Protein AF-A0A212D6C3-F1 (afdb_monomer_lite)

Foldseek 3Di:
DDPDDPVNQVVVCVVVVHDDDDADPPVRRCPVVVVVVVVCVVVVHDDDPVNNPPD

pLDDT: mean 89.05, std 12.58, range [47.5, 98.06]

Secondary structure (DSSP, 8-state):
--SS-HHHHHHHHHHHTPPP---BTTTTBTHHHHHHHHHHHHHT----HHHHH--

Radius of gyration: 12.59 Å; chains: 1; bounding box: 25×24×30 Å

InterPro domains:
  IPR027417 P-loop containing nucleoside triphosphate hydrolase [G3DSA:3.40.50.300] (1-49)
  IPR027417 P-loop containing nucleoside triphosphate hydrolase [SSF52540] (3-48)

Organism: Cervus elaphus hippelaphus (NCBI:txid46360)

Sequence (55 aa):
MRTVKPEKHLKFCQENGFSSHFVSAKTGDSVFLCFQKVAAEILGIKLNKAEIEQS

Structure (mmCIF, N/CA/C/O backbone):
data_AF-A0A212D6C3-F1
#
_entry.id   AF-A0A212D6C3-F1
#
loop_
_atom_site.group_PDB
_atom_site.id
_atom_site.type_symbol
_atom_site.label_atom_id
_atom_site.label_alt_id
_atom_site.label_comp_id
_atom_site.label_asym_id
_atom_site.label_entity_id
_atom_site.label_seq_id
_atom_site.pdbx_PDB_ins_code
_atom_site.Cartn_x
_atom_site.Cartn_y
_atom_site.Cartn_z
_atom_site.occupancy
_atom_site.B_iso_or_equiv
_atom_site.auth_seq_id
_atom_site.auth_comp_id
_atom_site.auth_asym_id
_atom_site.auth_atom_id
_atom_site.pdbx_PDB_model_num
ATOM 1 N N . MET A 1 1 ? 15.877 0.734 -13.261 1.00 63.84 1 MET A N 1
ATOM 2 C CA . MET A 1 1 ? 15.214 2.044 -13.067 1.00 63.84 1 MET A CA 1
ATOM 3 C C . MET A 1 1 ? 13.709 1.811 -13.109 1.00 63.84 1 MET A C 1
ATOM 5 O O . MET A 1 1 ? 13.271 1.086 -13.992 1.00 63.84 1 MET A O 1
ATOM 9 N N . ARG A 1 2 ? 12.933 2.318 -12.139 1.00 83.50 2 ARG A N 1
ATOM 10 C CA . ARG A 1 2 ? 11.462 2.192 -12.164 1.00 83.50 2 ARG A CA 1
ATOM 11 C C . ARG A 1 2 ? 10.893 3.173 -13.190 1.00 83.50 2 ARG A C 1
ATOM 13 O O . ARG A 1 2 ? 11.348 4.311 -13.244 1.00 83.50 2 ARG A O 1
ATOM 20 N N . THR A 1 3 ? 9.898 2.747 -13.965 1.00 93.56 3 THR A N 1
ATOM 21 C CA . THR A 1 3 ? 9.218 3.610 -14.948 1.00 93.56 3 THR A CA 1
ATOM 22 C C . THR A 1 3 ? 8.450 4.748 -14.273 1.00 93.56 3 THR A C 1
ATOM 24 O O . THR A 1 3 ? 8.385 5.858 -14.792 1.00 93.56 3 THR A O 1
ATOM 27 N N . VAL A 1 4 ? 7.887 4.488 -13.090 1.00 94.75 4 VAL A N 1
ATOM 28 C CA . VAL A 1 4 ? 7.163 5.479 -12.289 1.00 94.75 4 VAL A CA 1
ATOM 29 C C . VAL A 1 4 ? 8.074 6.003 -11.182 1.00 94.75 4 VAL A C 1
ATOM 31 O O . VAL A 1 4 ? 8.666 5.226 -10.431 1.00 94.75 4 VAL A O 1
ATOM 34 N N . LYS A 1 5 ? 8.172 7.331 -11.081 1.00 96.12 5 LYS A N 1
ATOM 35 C CA . LYS A 1 5 ? 8.896 8.011 -10.004 1.00 96.12 5 LYS A CA 1
ATOM 36 C C . LYS A 1 5 ? 8.194 7.796 -8.650 1.00 96.12 5 LYS A C 1
ATOM 38 O O . LYS A 1 5 ? 6.963 7.899 -8.614 1.00 96.12 5 LYS A O 1
ATOM 43 N N . PRO A 1 6 ? 8.928 7.547 -7.549 1.00 94.69 6 PRO A N 1
ATOM 44 C CA . PRO A 1 6 ? 8.333 7.325 -6.228 1.00 94.69 6 PRO A CA 1
ATOM 45 C C . PRO A 1 6 ? 7.406 8.456 -5.774 1.00 94.69 6 PRO A C 1
ATOM 47 O O . PRO A 1 6 ? 6.356 8.194 -5.195 1.00 94.69 6 PRO A O 1
ATOM 50 N N . GLU A 1 7 ? 7.737 9.703 -6.101 1.00 96.38 7 GLU A N 1
ATOM 51 C CA . GLU A 1 7 ? 6.955 10.874 -5.694 1.00 96.38 7 GLU A CA 1
ATOM 52 C C . GLU A 1 7 ? 5.574 10.878 -6.363 1.00 96.38 7 GLU A C 1
ATOM 54 O O . GLU A 1 7 ? 4.567 11.180 -5.725 1.00 96.38 7 GLU A O 1
ATOM 59 N N . LYS A 1 8 ? 5.508 10.481 -7.643 1.00 97.25 8 LYS A N 1
ATOM 60 C CA .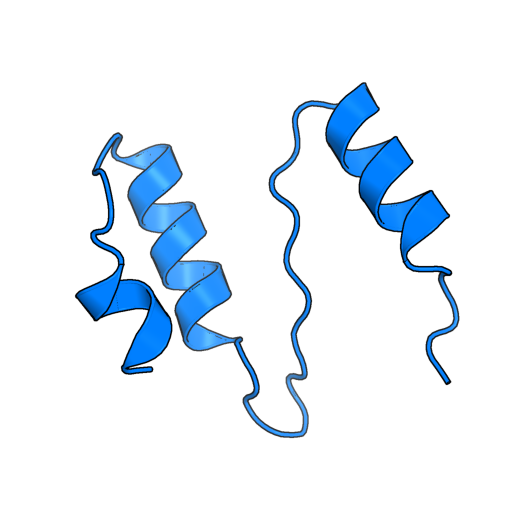 LYS A 1 8 ? 4.242 10.367 -8.383 1.00 97.25 8 LYS A CA 1
ATOM 61 C C . LYS A 1 8 ? 3.368 9.245 -7.817 1.00 97.25 8 LYS A C 1
ATOM 63 O O . LYS A 1 8 ? 2.162 9.427 -7.696 1.00 97.25 8 LYS A O 1
ATOM 68 N N . HIS A 1 9 ? 3.978 8.112 -7.464 1.00 97.19 9 HIS A N 1
ATOM 69 C CA . HIS A 1 9 ? 3.296 6.991 -6.808 1.00 97.19 9 HIS A CA 1
ATOM 70 C C . HIS A 1 9 ? 2.689 7.410 -5.463 1.00 97.19 9 HIS A C 1
ATOM 72 O O . HIS A 1 9 ? 1.498 7.207 -5.237 1.00 97.19 9 HIS A O 1
ATOM 78 N N . LEU A 1 10 ? 3.487 8.050 -4.600 1.00 96.56 10 LEU A N 1
ATOM 79 C CA . LEU A 1 10 ? 3.038 8.490 -3.277 1.00 96.56 10 LEU A CA 1
ATOM 80 C C . LEU A 1 10 ? 1.915 9.523 -3.369 1.00 96.56 10 LEU A C 1
ATOM 82 O O . LEU A 1 10 ? 0.916 9.386 -2.667 1.00 96.56 10 LEU A O 1
ATOM 86 N N . LYS A 1 11 ? 2.047 10.510 -4.263 1.00 97.88 11 LYS A N 1
ATOM 87 C CA . LYS A 1 11 ? 1.009 11.521 -4.488 1.00 97.88 11 LYS A CA 1
ATOM 88 C C . LYS A 1 11 ? -0.321 10.879 -4.892 1.00 97.88 11 LYS A C 1
ATOM 90 O O . LYS A 1 11 ? -1.344 11.173 -4.288 1.00 97.88 11 LYS A O 1
ATOM 95 N N . PHE A 1 12 ? -0.290 9.952 -5.850 1.00 98.00 12 PHE A N 1
ATOM 96 C CA . PHE A 1 12 ? -1.495 9.255 -6.300 1.00 98.00 12 PHE A CA 1
ATOM 97 C C . PHE A 1 12 ? -2.149 8.432 -5.181 1.00 98.00 12 PHE A C 1
ATOM 99 O O . PHE A 1 12 ? -3.371 8.432 -5.053 1.00 98.00 12 PHE A O 1
ATOM 106 N N . CYS A 1 13 ? -1.348 7.770 -4.338 1.00 97.56 13 CYS A N 1
ATOM 107 C CA . CYS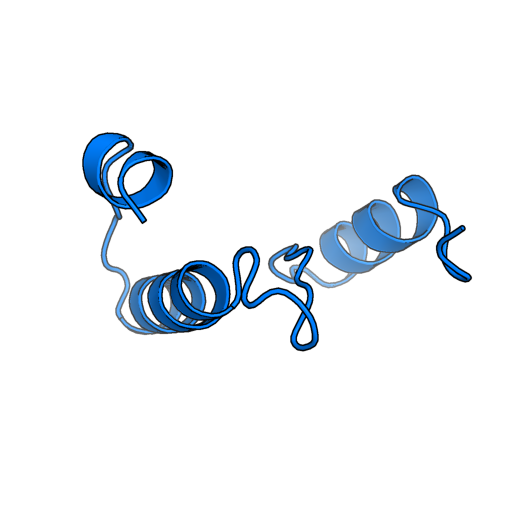 A 1 13 ? -1.875 7.031 -3.192 1.00 97.56 13 CYS A CA 1
ATOM 108 C C . CYS A 1 13 ? -2.548 7.964 -2.176 1.00 97.56 13 CYS A C 1
ATOM 110 O O . CYS A 1 13 ? -3.654 7.679 -1.730 1.00 97.56 13 CYS A O 1
ATOM 112 N N . GLN A 1 14 ? -1.921 9.097 -1.850 1.00 96.81 14 GLN A N 1
ATOM 113 C CA . GLN A 1 14 ? -2.471 10.080 -0.910 1.00 96.81 14 GLN A CA 1
ATOM 114 C C . GLN A 1 14 ? -3.784 10.692 -1.407 1.00 96.81 14 GLN A C 1
ATOM 116 O O . GLN A 1 14 ? -4.734 10.796 -0.638 1.00 96.81 14 GLN A O 1
ATOM 121 N N . GLU A 1 15 ? -3.854 11.054 -2.690 1.00 98.06 15 GLU A N 1
ATOM 122 C CA . GLU A 1 15 ? -5.044 11.665 -3.298 1.00 98.06 15 GLU A CA 1
ATOM 123 C C . GLU A 1 15 ? -6.263 10.731 -3.303 1.00 98.06 15 GLU A C 1
ATOM 125 O O . GLU A 1 15 ? -7.394 11.208 -3.273 1.00 98.06 15 GLU A O 1
ATOM 130 N N . ASN A 1 16 ? -6.044 9.413 -3.312 1.00 97.81 16 ASN A N 1
ATOM 131 C CA . ASN A 1 16 ? -7.111 8.410 -3.396 1.00 97.81 16 ASN A CA 1
ATOM 132 C C . ASN A 1 16 ? -7.279 7.580 -2.112 1.00 97.81 16 ASN A C 1
ATOM 134 O O . ASN A 1 16 ? -8.093 6.660 -2.080 1.00 97.81 16 ASN A O 1
ATOM 138 N N . GLY A 1 17 ? -6.509 7.871 -1.059 1.00 94.44 17 GLY A N 1
ATOM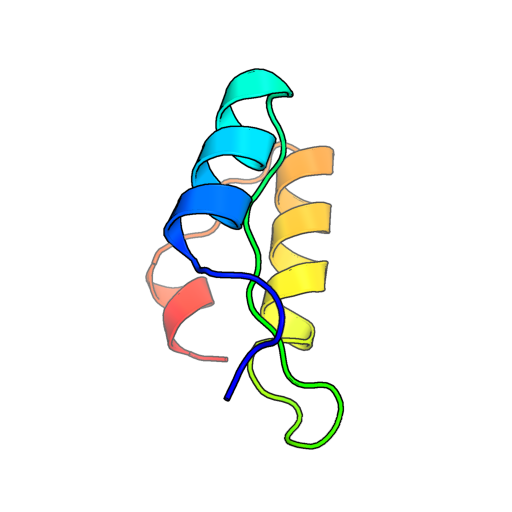 139 C CA . GLY A 1 17 ? -6.538 7.102 0.187 1.00 94.44 17 GLY A CA 1
ATOM 140 C C . GLY A 1 17 ? -6.046 5.656 0.046 1.00 94.44 17 GLY A C 1
ATOM 141 O O . GLY A 1 17 ? -6.492 4.787 0.791 1.00 94.44 17 GLY A O 1
ATOM 142 N N . PHE A 1 18 ? -5.150 5.376 -0.905 1.00 95.88 18 PHE A N 1
ATOM 143 C CA . PHE A 1 18 ? -4.580 4.040 -1.092 1.00 95.88 18 PHE A CA 1
ATOM 144 C C . PHE A 1 18 ? -3.366 3.792 -0.197 1.00 95.88 18 PHE A C 1
ATOM 146 O O . PHE A 1 18 ? -2.573 4.693 0.093 1.00 95.88 18 PHE A O 1
ATOM 153 N N . SER A 1 19 ? -3.173 2.527 0.174 1.00 92.81 19 SER A N 1
ATOM 154 C CA . SER A 1 19 ? -1.936 2.054 0.781 1.00 92.81 19 SER A CA 1
ATOM 155 C C . SER A 1 19 ? -0.820 1.957 -0.269 1.00 92.81 19 SER A C 1
ATOM 157 O O . SER A 1 19 ? -1.024 1.597 -1.428 1.00 92.81 19 SER A O 1
ATOM 159 N N . SER A 1 20 ? 0.397 2.332 0.129 1.00 95.44 20 SER A N 1
ATOM 160 C CA . SER A 1 20 ? 1.568 2.347 -0.751 1.00 95.44 20 SER A CA 1
ATOM 161 C C . SER A 1 20 ? 2.449 1.131 -0.487 1.00 95.44 20 SER A C 1
ATOM 163 O O . SER A 1 20 ? 2.988 0.988 0.611 1.00 95.44 20 SER A O 1
ATOM 165 N N . HIS A 1 21 ? 2.680 0.325 -1.524 1.00 94.56 21 HIS A N 1
ATOM 166 C CA . HIS A 1 21 ? 3.540 -0.856 -1.474 1.00 94.56 21 HIS A CA 1
ATOM 167 C C . HIS A 1 21 ? 4.530 -0.855 -2.643 1.00 94.56 21 HIS A C 1
ATOM 169 O O . HIS A 1 21 ? 4.150 -0.631 -3.792 1.00 94.56 21 HIS A O 1
ATOM 175 N N . PHE A 1 22 ? 5.802 -1.130 -2.356 1.00 94.12 22 PHE A N 1
ATOM 176 C CA . PHE A 1 22 ? 6.822 -1.391 -3.370 1.00 94.12 22 PHE A CA 1
ATOM 177 C C . PHE A 1 22 ? 7.240 -2.849 -3.248 1.00 94.12 22 PHE A C 1
ATOM 179 O O . PHE A 1 22 ? 7.652 -3.270 -2.176 1.00 94.12 22 PHE A O 1
ATOM 186 N N . VAL A 1 23 ? 7.125 -3.607 -4.336 1.00 94.88 23 VAL A N 1
ATOM 187 C CA . VAL A 1 23 ? 7.384 -5.052 -4.343 1.00 94.88 23 VAL A CA 1
ATOM 188 C C . VAL A 1 23 ? 8.197 -5.457 -5.566 1.00 94.88 23 VAL A C 1
ATOM 190 O O . VAL A 1 23 ? 8.223 -4.745 -6.577 1.00 94.88 23 VAL A O 1
ATOM 193 N N . SER A 1 24 ? 8.832 -6.624 -5.500 1.00 93.31 24 SER A N 1
ATOM 194 C CA . SER A 1 24 ? 9.464 -7.265 -6.654 1.00 93.31 24 SER A CA 1
ATOM 195 C C . SER A 1 24 ? 9.125 -8.749 -6.680 1.00 93.31 24 SER A C 1
ATOM 197 O O . SER A 1 24 ? 9.739 -9.558 -5.993 1.00 93.31 24 SER A O 1
ATOM 199 N N . ALA A 1 25 ? 8.190 -9.131 -7.553 1.00 94.19 25 ALA A N 1
ATOM 200 C CA . ALA A 1 25 ? 7.841 -10.537 -7.772 1.00 94.19 25 ALA A CA 1
ATOM 201 C C . ALA A 1 25 ? 9.034 -11.375 -8.272 1.00 94.19 25 ALA A C 1
ATOM 203 O O . ALA A 1 25 ? 9.096 -12.571 -8.019 1.00 94.19 25 ALA A O 1
ATOM 204 N N . LYS A 1 26 ? 10.009 -10.745 -8.944 1.00 95.38 26 LYS A N 1
ATOM 205 C CA . LYS A 1 26 ? 11.221 -11.420 -9.428 1.00 95.38 26 LYS A CA 1
ATOM 206 C C . LYS A 1 26 ? 12.137 -11.865 -8.286 1.00 95.38 26 LYS A C 1
ATOM 208 O O . LYS A 1 26 ? 12.760 -12.9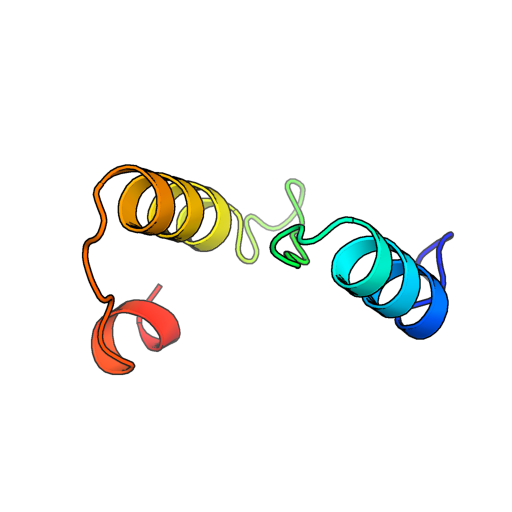14 -8.393 1.00 95.38 26 LYS A O 1
ATOM 213 N N . THR A 1 27 ? 12.273 -11.040 -7.248 1.00 93.50 27 THR A N 1
ATOM 214 C CA . THR A 1 27 ? 13.185 -11.299 -6.119 1.00 93.50 27 THR A CA 1
ATOM 215 C C . THR A 1 27 ? 12.456 -11.780 -4.869 1.00 93.50 27 THR A C 1
ATOM 217 O O . THR A 1 27 ? 13.112 -12.142 -3.904 1.00 93.50 27 THR A O 1
ATOM 220 N N . GLY A 1 28 ? 11.120 -11.762 -4.870 1.00 91.25 28 GLY A N 1
ATOM 221 C CA . GLY A 1 28 ? 10.289 -12.024 -3.694 1.00 91.25 28 GLY A CA 1
ATOM 222 C C . GLY A 1 28 ? 10.201 -10.850 -2.713 1.00 91.25 28 GLY A C 1
ATOM 223 O O . GLY A 1 28 ? 9.456 -10.931 -1.742 1.00 91.25 28 GLY A O 1
ATOM 224 N N . ASP A 1 29 ? 10.909 -9.748 -2.978 1.00 92.69 29 ASP A N 1
ATOM 225 C CA . ASP A 1 29 ? 11.013 -8.613 -2.061 1.00 92.69 29 ASP A CA 1
ATOM 226 C C . ASP A 1 29 ? 9.636 -7.999 -1.775 1.00 92.69 29 ASP A C 1
ATOM 228 O O . ASP A 1 29 ? 8.914 -7.587 -2.696 1.00 92.69 29 ASP A O 1
ATOM 232 N N . SER A 1 30 ? 9.294 -7.961 -0.484 1.00 91.25 30 SER A N 1
ATOM 233 C CA . SER A 1 30 ? 8.099 -7.336 0.084 1.00 91.25 30 SER A CA 1
ATOM 234 C C . SER A 1 30 ? 6.759 -7.882 -0.435 1.00 91.25 30 SER A C 1
ATOM 236 O O . SER A 1 30 ? 5.707 -7.312 -0.141 1.00 91.25 30 SER A O 1
ATOM 238 N N . VAL A 1 31 ? 6.755 -8.996 -1.181 1.00 94.25 31 VAL A N 1
ATOM 239 C CA . VAL A 1 31 ? 5.526 -9.585 -1.742 1.00 94.25 31 VAL A CA 1
ATOM 240 C C . VAL A 1 31 ? 4.628 -10.101 -0.619 1.00 94.25 31 VAL A C 1
ATOM 242 O O . VAL A 1 31 ? 3.457 -9.737 -0.563 1.00 94.25 31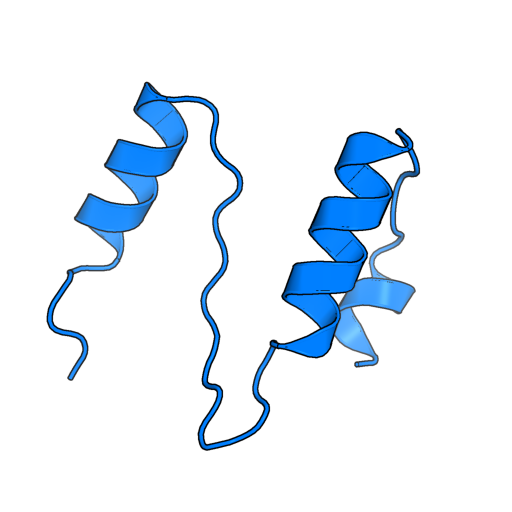 VAL A O 1
ATOM 245 N N . PHE A 1 32 ? 5.178 -10.888 0.310 1.00 93.75 32 PHE A N 1
ATOM 246 C CA . PHE A 1 32 ? 4.425 -11.411 1.454 1.00 93.75 32 PHE A CA 1
ATOM 247 C C . PHE A 1 32 ? 3.894 -10.282 2.350 1.00 93.75 32 PHE A C 1
ATOM 249 O O . PHE A 1 32 ? 2.693 -10.219 2.615 1.00 93.75 32 PHE A O 1
ATOM 256 N N . LEU A 1 33 ? 4.764 -9.337 2.722 1.00 91.81 33 LEU A N 1
ATOM 257 C CA . LEU A 1 33 ? 4.411 -8.163 3.528 1.00 91.81 33 LEU A CA 1
ATOM 258 C C . LEU A 1 33 ? 3.305 -7.315 2.886 1.00 91.81 33 LEU A C 1
ATOM 260 O O . LEU A 1 33 ? 2.438 -6.796 3.588 1.00 91.81 33 LEU A O 1
ATOM 264 N N . CYS A 1 34 ? 3.296 -7.188 1.554 1.00 94.31 34 CYS A N 1
ATOM 265 C CA . CYS A 1 34 ? 2.232 -6.496 0.831 1.00 94.31 34 CYS A CA 1
ATOM 266 C C . CYS A 1 34 ? 0.866 -7.140 1.093 1.00 94.31 34 CYS A C 1
ATOM 268 O O . CYS A 1 34 ? -0.061 -6.450 1.512 1.00 94.31 34 CYS A O 1
ATOM 270 N N . PHE A 1 35 ? 0.743 -8.456 0.901 1.00 95.25 35 PHE A N 1
ATOM 271 C CA . PHE A 1 35 ? -0.524 -9.158 1.125 1.00 95.25 35 PHE A CA 1
ATOM 272 C C . PHE A 1 35 ? -0.920 -9.197 2.603 1.00 95.25 35 PHE A C 1
ATOM 274 O O . PHE A 1 35 ? -2.086 -8.973 2.924 1.00 95.25 35 PHE A O 1
ATOM 281 N N . GLN A 1 36 ? 0.039 -9.426 3.503 1.00 93.94 36 GLN A N 1
ATOM 282 C CA . GLN A 1 36 ? -0.210 -9.443 4.945 1.00 93.94 36 GLN A CA 1
ATOM 283 C C . GLN A 1 36 ? -0.755 -8.097 5.433 1.00 93.94 36 GLN A C 1
ATOM 285 O O . GLN A 1 36 ? -1.751 -8.059 6.157 1.00 93.94 36 GLN A O 1
ATOM 290 N N . LYS A 1 37 ? -0.142 -6.986 5.008 1.00 92.38 37 LYS A N 1
ATOM 291 C CA . LYS A 1 37 ? -0.580 -5.644 5.398 1.00 92.38 37 LYS A CA 1
ATOM 292 C C . LYS A 1 37 ? -1.963 -5.306 4.847 1.00 92.38 37 LYS A C 1
ATOM 294 O O . LYS A 1 37 ? -2.782 -4.791 5.599 1.00 92.38 37 LYS A O 1
ATOM 299 N N . VAL A 1 38 ? -2.255 -5.661 3.595 1.00 94.94 38 VAL A N 1
ATOM 300 C CA . VAL A 1 38 ? -3.599 -5.481 3.018 1.00 94.94 38 VAL A CA 1
ATOM 301 C C . VAL A 1 38 ? -4.645 -6.280 3.803 1.00 94.94 38 VAL A C 1
ATOM 303 O O . VAL A 1 38 ? -5.698 -5.744 4.143 1.00 94.94 38 VAL A O 1
ATOM 306 N N . ALA A 1 39 ? -4.356 -7.537 4.152 1.00 95.81 39 ALA A N 1
ATOM 307 C CA . ALA A 1 39 ? -5.263 -8.347 4.964 1.00 95.81 39 ALA A CA 1
ATOM 308 C C . ALA A 1 39 ? -5.486 -7.737 6.360 1.00 95.81 39 ALA A C 1
ATOM 310 O O . ALA A 1 39 ? -6.622 -7.668 6.827 1.00 95.81 39 ALA A O 1
ATOM 311 N N . ALA A 1 40 ? -4.425 -7.251 7.008 1.00 94.06 40 ALA A N 1
ATOM 312 C CA . ALA A 1 40 ? -4.517 -6.610 8.316 1.00 94.06 40 ALA A CA 1
ATOM 313 C C . ALA A 1 40 ? -5.330 -5.304 8.272 1.00 94.06 40 ALA A C 1
ATOM 315 O O . ALA A 1 40 ? -6.156 -5.074 9.154 1.00 94.06 40 ALA A O 1
ATOM 316 N N . GLU A 1 41 ? -5.153 -4.489 7.227 1.00 92.69 41 GLU A N 1
ATOM 317 C CA . GLU A 1 41 ? -5.926 -3.261 7.000 1.00 92.69 41 GLU A CA 1
ATOM 318 C C . GLU A 1 41 ? -7.422 -3.560 6.812 1.00 92.69 41 GLU A C 1
ATOM 320 O O . GLU A 1 41 ? -8.253 -2.906 7.442 1.00 92.69 41 GLU A O 1
ATOM 325 N N . ILE A 1 42 ? -7.771 -4.587 6.027 1.00 95.25 42 ILE A N 1
ATOM 326 C CA . ILE A 1 42 ? -9.167 -5.019 5.829 1.00 95.25 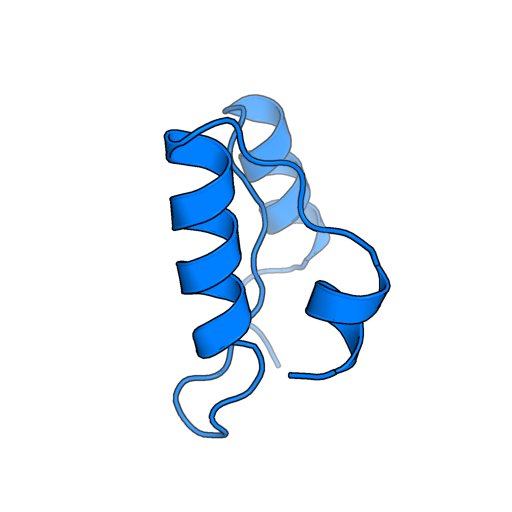42 ILE A CA 1
ATOM 327 C C . ILE A 1 42 ? -9.789 -5.517 7.141 1.00 95.25 42 ILE A C 1
ATOM 329 O O . ILE A 1 42 ? -10.950 -5.229 7.426 1.00 95.25 42 ILE A O 1
ATOM 333 N N . LEU A 1 43 ? -9.025 -6.261 7.945 1.00 95.94 43 LEU A N 1
ATOM 334 C CA . LEU A 1 43 ? -9.494 -6.840 9.207 1.00 95.94 43 LEU A CA 1
ATOM 335 C C . LEU A 1 43 ? -9.423 -5.868 10.398 1.00 95.94 43 LEU A C 1
ATOM 337 O O . LEU A 1 43 ? -9.870 -6.215 11.490 1.00 95.94 43 LEU A O 1
ATOM 341 N N . GLY A 1 44 ? -8.857 -4.669 10.224 1.00 93.62 44 GLY A N 1
ATOM 342 C CA . GLY A 1 44 ? -8.666 -3.699 11.307 1.00 93.62 44 GLY A CA 1
ATOM 343 C C . GLY A 1 44 ? -7.627 -4.124 12.354 1.00 93.62 44 GLY A C 1
ATOM 344 O O . GLY A 1 44 ? -7.669 -3.657 13.494 1.00 93.62 44 GLY A O 1
ATOM 345 N N . ILE A 1 45 ? -6.694 -5.007 11.987 1.00 93.25 45 ILE A N 1
ATOM 346 C CA . ILE A 1 45 ? -5.633 -5.508 12.867 1.00 93.25 45 ILE A CA 1
ATOM 347 C C . ILE A 1 45 ? -4.409 -4.595 12.744 1.00 93.25 45 ILE A C 1
ATOM 349 O O . ILE A 1 45 ? -3.895 -4.356 11.652 1.00 93.25 45 ILE A O 1
ATOM 353 N N . LYS A 1 46 ? -3.903 -4.092 13.875 1.00 88.19 46 LYS A N 1
ATOM 354 C CA . LYS A 1 46 ? -2.641 -3.341 13.904 1.00 88.19 46 LYS A CA 1
ATOM 355 C C . LYS A 1 46 ? -1.465 -4.312 13.913 1.00 88.19 46 LYS A C 1
ATOM 357 O O . LYS A 1 46 ? -1.274 -5.012 14.900 1.00 88.19 46 LYS A O 1
ATOM 362 N N . LEU A 1 47 ? -0.677 -4.303 12.841 1.00 84.69 47 LEU A N 1
ATOM 363 C CA . LEU A 1 47 ? 0.607 -5.002 12.791 1.00 84.69 47 LEU A CA 1
ATOM 364 C C . LEU A 1 47 ? 1.654 -4.233 13.603 1.00 84.69 47 LEU A C 1
ATOM 366 O O . LEU A 1 47 ? 1.794 -3.011 13.464 1.00 84.69 47 LEU A O 1
ATOM 370 N N . ASN A 1 48 ? 2.402 -4.944 14.438 1.00 83.12 48 ASN A N 1
ATOM 371 C CA . ASN A 1 48 ? 3.490 -4.372 15.223 1.00 83.12 48 ASN A CA 1
ATOM 372 C C . ASN A 1 48 ? 4.774 -4.285 14.385 1.00 83.12 48 ASN A C 1
ATOM 374 O O . ASN A 1 48 ? 4.989 -5.074 13.471 1.00 83.12 48 ASN A O 1
ATOM 378 N N . LYS A 1 49 ? 5.676 -3.346 14.716 1.00 67.88 49 LYS A N 1
ATOM 379 C CA . LYS A 1 49 ? 6.944 -3.151 13.976 1.00 67.88 49 LYS A CA 1
ATOM 380 C C . LYS A 1 49 ? 7.771 -4.435 13.848 1.00 67.88 49 LYS A C 1
ATOM 382 O O . LYS A 1 49 ? 8.352 -4.676 12.799 1.00 67.88 49 LYS A O 1
ATOM 387 N N . ALA A 1 50 ? 7.746 -5.272 14.885 1.00 62.69 50 ALA A N 1
ATOM 388 C CA . ALA A 1 50 ? 8.412 -6.568 14.885 1.00 62.69 50 ALA A CA 1
ATOM 389 C C . ALA A 1 50 ? 7.897 -7.505 13.779 1.00 62.69 50 ALA A C 1
ATOM 391 O O . ALA A 1 50 ? 8.682 -8.255 13.229 1.00 62.69 50 ALA A O 1
ATOM 392 N N . GLU A 1 51 ? 6.619 -7.437 13.403 1.00 61.50 51 GLU A N 1
ATOM 393 C CA . GLU A 1 51 ? 6.027 -8.298 12.367 1.00 61.50 51 GLU A CA 1
ATOM 394 C C . GLU A 1 51 ? 6.338 -7.796 10.947 1.00 61.50 51 GLU A C 1
ATOM 396 O O . GLU A 1 51 ? 6.297 -8.568 9.994 1.00 61.50 51 GLU A O 1
ATOM 401 N N . ILE A 1 52 ? 6.679 -6.509 10.809 1.00 65.12 52 ILE A N 1
ATOM 402 C CA . ILE A 1 52 ? 6.965 -5.846 9.529 1.00 65.12 52 ILE A CA 1
ATOM 403 C C . ILE A 1 52 ? 8.450 -5.967 9.148 1.00 65.12 52 ILE A C 1
ATOM 405 O O . ILE A 1 52 ? 8.767 -6.039 7.967 1.00 65.12 52 ILE A O 1
ATOM 409 N N . GLU A 1 53 ? 9.361 -5.986 10.126 1.00 58.91 53 GLU A N 1
ATOM 410 C CA . GLU A 1 53 ? 10.817 -6.017 9.893 1.00 58.91 53 GLU A CA 1
ATOM 411 C C . GLU A 1 53 ? 11.406 -7.438 9.801 1.00 58.91 53 GLU A C 1
ATOM 413 O O . GLU A 1 53 ? 12.545 -7.597 9.367 1.00 58.91 53 GLU A O 1
ATOM 418 N N . GLN A 1 54 ? 10.658 -8.473 10.204 1.00 53.06 54 GLN A N 1
ATOM 419 C CA . GLN A 1 54 ? 11.148 -9.859 10.283 1.00 53.06 54 GLN A CA 1
ATOM 420 C C . GLN A 1 54 ? 10.878 -10.720 9.038 1.00 53.06 54 GLN A C 1
ATOM 422 O O . GLN A 1 54 ? 11.269 -11.888 9.040 1.00 53.06 54 GLN A O 1
ATOM 427 N N . SER A 1 55 ? 10.201 -10.183 8.014 1.00 47.50 55 SER A N 1
ATOM 428 C CA . SER A 1 55 ? 9.754 -10.936 6.826 1.00 47.50 55 SER A CA 1
ATOM 429 C C . SER A 1 55 ? 10.439 -10.508 5.535 1.00 47.50 55 SER A C 1
ATOM 431 O O . SER A 1 55 ? 10.703 -9.296 5.379 1.00 47.50 55 SER A O 1
#